Protein AF-A0A5R2MV93-F1 (afdb_monomer_lite)

Secondary structure (DSSP, 8-state):
---PPP-----PPPPPPEETTEESSS--TTTTTT-SSPBP-------TT--HHHHHHHHHH-HHHHTTTS-BS-HHHHHHHHHHHHHHHHHHHHHTT----

Radius of gyration: 24.14 Å; chains: 1; bounding box: 33×53×76 Å

Foldseek 3Di:
DDDDDDDDDDPDDDDFDADPNDGPDDDDPCPQVPQDPWAQDDDDDDDPPDDPVLRVLLCVQAPCNVCNVHTDNDPVVVVVSVVVRVVSSCVSCVVVVNNVD

Structure (mmCIF, N/CA/C/O backbone):
data_AF-A0A5R2MV93-F1
#
_entry.id   AF-A0A5R2MV93-F1
#
loop_
_atom_site.group_PDB
_atom_site.id
_atom_site.type_symbol
_atom_site.label_atom_id
_atom_site.label_alt_id
_atom_site.label_comp_id
_atom_site.label_asym_id
_atom_site.label_entity_id
_atom_site.label_seq_id
_atom_site.pdbx_PDB_ins_code
_atom_site.Cartn_x
_atom_site.Cartn_y
_atom_site.Cartn_z
_atom_site.occupancy
_atom_site.B_iso_or_equiv
_atom_site.auth_seq_id
_atom_site.auth_comp_id
_atom_site.auth_asym_id
_atom_site.auth_atom_id
_atom_site.pdbx_PDB_model_num
ATOM 1 N N . MET A 1 1 ? 15.182 -46.469 57.588 1.00 42.75 1 MET A N 1
ATOM 2 C CA . MET A 1 1 ? 14.149 -45.441 57.831 1.00 42.75 1 MET A CA 1
ATOM 3 C C . MET A 1 1 ? 14.499 -44.253 56.946 1.00 42.75 1 MET A C 1
ATOM 5 O O . MET A 1 1 ? 15.439 -43.537 57.250 1.00 42.75 1 MET A O 1
ATOM 9 N N . MET A 1 2 ? 13.878 -44.174 55.769 1.00 47.25 2 MET A N 1
ATOM 10 C CA . MET A 1 2 ? 14.249 -43.260 54.683 1.00 47.25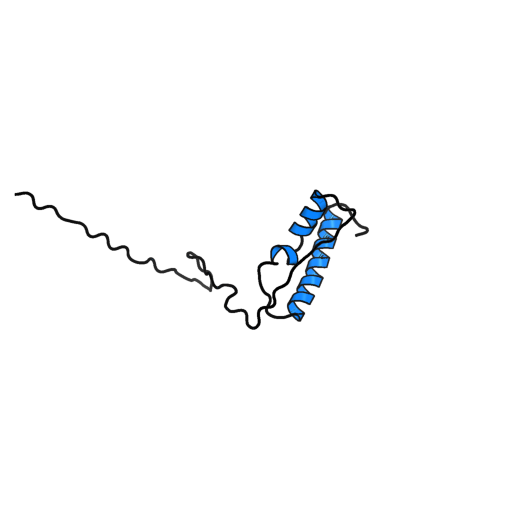 2 MET A CA 1
ATOM 11 C C . MET A 1 2 ? 13.104 -42.254 54.529 1.00 47.25 2 MET A C 1
ATOM 13 O O . MET A 1 2 ? 12.040 -42.617 54.040 1.00 47.25 2 MET A O 1
ATOM 17 N N . CYS A 1 3 ? 13.282 -41.029 55.028 1.00 42.84 3 CYS A N 1
ATOM 18 C CA . CYS A 1 3 ? 12.311 -39.946 54.856 1.00 42.84 3 CYS A CA 1
ATOM 19 C C . CYS A 1 3 ? 12.707 -39.131 53.623 1.00 42.84 3 CYS A C 1
ATOM 21 O O . CYS A 1 3 ? 13.656 -38.353 53.674 1.00 42.84 3 CYS A O 1
ATOM 23 N N . GLY A 1 4 ? 12.003 -39.352 52.513 1.00 52.84 4 GLY A N 1
ATOM 24 C CA . GLY A 1 4 ? 12.120 -38.542 51.304 1.00 52.84 4 GLY A CA 1
ATOM 25 C C . GLY A 1 4 ? 11.319 -37.249 51.441 1.00 52.84 4 GLY A C 1
ATOM 26 O O . GLY A 1 4 ? 10.132 -37.281 51.758 1.00 52.84 4 GLY A O 1
ATOM 27 N N . THR A 1 5 ? 11.964 -36.112 51.206 1.00 66.69 5 THR A N 1
ATOM 28 C CA . THR A 1 5 ? 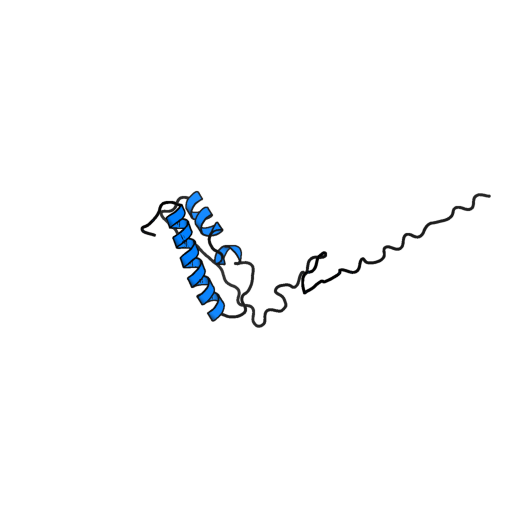11.318 -34.802 51.102 1.00 66.69 5 THR A CA 1
ATOM 29 C C . THR A 1 5 ? 10.834 -34.585 49.669 1.00 66.69 5 THR A C 1
ATOM 31 O O . THR A 1 5 ? 11.624 -34.574 48.727 1.00 66.69 5 THR A O 1
ATOM 34 N N . ALA A 1 6 ? 9.524 -34.419 49.490 1.00 62.34 6 ALA A N 1
ATOM 35 C CA . ALA A 1 6 ? 8.930 -34.033 48.215 1.00 62.34 6 ALA A CA 1
ATOM 36 C C . ALA A 1 6 ? 8.949 -32.500 48.078 1.00 62.34 6 ALA A C 1
ATOM 38 O O . ALA A 1 6 ? 8.358 -31.795 48.895 1.00 62.34 6 ALA A O 1
ATOM 39 N N . LEU A 1 7 ? 9.632 -31.983 47.052 1.00 57.88 7 LEU A N 1
ATOM 40 C CA . LEU A 1 7 ? 9.551 -30.580 46.637 1.00 57.88 7 LEU A CA 1
ATOM 41 C C . LEU A 1 7 ? 8.297 -30.400 45.774 1.00 57.88 7 LEU A C 1
ATOM 43 O O . LEU A 1 7 ? 8.220 -30.922 44.664 1.00 57.88 7 LEU A O 1
ATOM 47 N N . ILE A 1 8 ? 7.311 -29.671 46.293 1.00 58.44 8 ILE A N 1
ATOM 48 C CA . ILE A 1 8 ? 6.125 -29.252 45.542 1.00 58.44 8 ILE A CA 1
ATOM 49 C C . ILE A 1 8 ? 6.539 -28.052 44.683 1.00 58.44 8 ILE A C 1
ATOM 51 O O . ILE A 1 8 ? 6.827 -26.977 45.207 1.00 58.44 8 ILE A O 1
ATOM 55 N N . ALA A 1 9 ? 6.618 -28.245 43.368 1.00 58.28 9 ALA A N 1
ATOM 56 C CA . ALA A 1 9 ? 6.830 -27.163 42.416 1.00 58.28 9 ALA A CA 1
ATOM 57 C C . ALA A 1 9 ? 5.502 -26.420 42.197 1.00 58.28 9 ALA A C 1
ATOM 59 O O . ALA A 1 9 ? 4.632 -26.903 41.476 1.00 58.28 9 ALA A O 1
ATOM 60 N N . GLU A 1 10 ? 5.326 -25.253 42.820 1.00 57.69 10 GLU A N 1
ATOM 61 C CA . GLU A 1 10 ? 4.236 -24.346 42.449 1.00 57.69 10 GLU A CA 1
ATOM 62 C C . GLU A 1 10 ? 4.570 -23.652 41.122 1.00 57.69 10 GLU A C 1
ATOM 64 O O . GLU A 1 10 ? 5.478 -22.821 41.045 1.00 57.69 10 GLU A O 1
ATOM 69 N N . SER A 1 11 ? 3.811 -23.955 40.068 1.00 54.53 11 SER A N 1
ATOM 70 C CA . SER A 1 11 ? 3.800 -23.158 38.842 1.00 54.53 11 SER A CA 1
ATOM 71 C C . SER A 1 11 ? 3.064 -21.844 39.113 1.00 54.53 11 SER A C 1
ATOM 73 O O . SER A 1 11 ? 1.850 -21.743 38.928 1.00 54.53 11 SER A O 1
ATOM 75 N N . ARG A 1 12 ? 3.773 -20.822 39.596 1.00 54.34 12 ARG A N 1
ATOM 76 C CA . ARG A 1 12 ? 3.196 -19.476 39.684 1.00 54.34 12 ARG A CA 1
ATOM 77 C C . ARG A 1 12 ? 2.935 -18.960 38.271 1.00 54.34 12 ARG A C 1
ATOM 79 O O . ARG A 1 12 ? 3.845 -18.944 37.445 1.00 54.34 12 ARG A O 1
ATOM 86 N N . SER A 1 13 ? 1.699 -18.541 37.997 1.00 56.56 13 SER A N 1
ATOM 87 C CA . SER A 1 13 ? 1.362 -17.847 36.754 1.00 56.56 13 SER A CA 1
ATOM 88 C C . SER A 1 13 ? 2.246 -16.607 36.631 1.00 56.56 13 SER A C 1
ATOM 90 O O . SER A 1 13 ? 2.250 -15.762 37.530 1.00 56.56 13 SER A O 1
ATOM 92 N N . VAL A 1 14 ? 3.014 -16.504 35.548 1.00 62.66 14 VAL A N 1
ATOM 93 C CA . VAL A 1 14 ? 3.844 -15.326 35.300 1.00 62.66 14 VAL A CA 1
ATOM 94 C C . VAL A 1 14 ? 2.925 -14.156 34.944 1.00 62.66 14 VAL A C 1
ATOM 96 O O . VAL A 1 14 ? 2.109 -14.247 34.029 1.00 62.66 14 VAL A O 1
ATOM 99 N N . ALA A 1 15 ? 3.005 -13.072 35.711 1.00 63.19 15 ALA A N 1
ATOM 100 C CA . ALA A 1 15 ? 2.273 -11.851 35.406 1.00 63.19 15 ALA A CA 1
ATOM 101 C C . ALA A 1 15 ? 2.912 -11.185 34.177 1.00 63.19 15 ALA A C 1
ATOM 103 O O . ALA A 1 15 ? 4.123 -10.948 34.147 1.00 63.19 15 ALA A O 1
ATOM 104 N N . ALA A 1 16 ? 2.111 -10.905 33.150 1.00 72.00 16 ALA A N 1
ATOM 105 C CA . ALA A 1 16 ? 2.553 -10.092 32.024 1.00 72.00 16 ALA A CA 1
ATOM 106 C C . ALA A 1 16 ? 2.664 -8.626 32.471 1.00 72.00 16 ALA A C 1
ATOM 108 O O . ALA A 1 16 ? 1.773 -8.127 33.156 1.00 72.00 16 ALA A O 1
ATOM 109 N N . PHE A 1 17 ? 3.757 -7.953 32.106 1.00 68.31 17 PHE A N 1
ATOM 110 C CA . PHE A 1 17 ? 3.972 -6.540 32.414 1.00 68.31 17 PHE A CA 1
ATOM 111 C C . PHE A 1 17 ? 3.702 -5.704 31.160 1.00 68.31 17 PHE A C 1
ATOM 113 O O . PHE A 1 17 ? 4.068 -6.100 30.051 1.00 68.31 17 PHE A O 1
ATOM 120 N N . GLU A 1 18 ? 3.079 -4.545 31.355 1.00 70.69 18 GLU A N 1
ATOM 121 C CA . GLU A 1 18 ? 2.783 -3.560 30.316 1.00 70.69 18 GLU A CA 1
ATOM 122 C C . GLU A 1 18 ? 3.466 -2.239 30.672 1.00 70.69 18 GLU A C 1
ATOM 124 O O . GLU A 1 18 ? 3.385 -1.777 31.813 1.00 70.69 18 GLU A O 1
ATOM 129 N N . LEU A 1 19 ? 4.166 -1.647 29.704 1.00 75.25 19 LEU A N 1
ATOM 130 C CA . LEU A 1 19 ? 4.871 -0.383 29.877 1.00 75.25 19 LEU A CA 1
ATOM 131 C C . LEU A 1 19 ? 4.498 0.555 28.725 1.00 75.25 19 LEU A C 1
ATOM 133 O O . LEU A 1 19 ? 4.816 0.279 27.574 1.00 75.25 19 LEU A O 1
ATOM 137 N N . PHE A 1 20 ? 3.810 1.658 29.034 1.00 84.81 20 PHE A N 1
ATOM 138 C CA . PHE A 1 20 ? 3.312 2.636 28.047 1.00 84.81 20 PHE A CA 1
ATOM 139 C C . PHE A 1 20 ? 2.405 2.043 26.948 1.00 84.81 20 PHE A C 1
ATOM 141 O O . PHE A 1 20 ? 2.447 2.503 25.811 1.00 84.81 20 PHE A O 1
ATOM 148 N N . GLY A 1 21 ? 1.614 1.008 27.250 1.00 67.44 21 GLY A N 1
ATOM 149 C CA . GLY A 1 21 ? 0.803 0.311 26.241 1.00 67.44 21 GLY A CA 1
ATOM 150 C C . GLY A 1 21 ? 1.567 -0.743 25.433 1.00 67.44 21 GLY A C 1
ATOM 151 O O . GLY A 1 21 ? 0.971 -1.448 24.626 1.00 67.44 21 GLY A 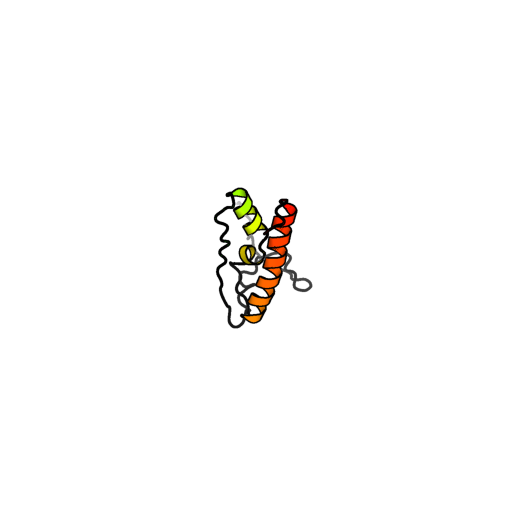O 1
ATOM 152 N N . ILE A 1 22 ? 2.882 -0.888 25.644 1.00 73.25 22 ILE A N 1
ATOM 153 C CA . ILE A 1 22 ? 3.695 -1.925 25.005 1.00 73.25 22 ILE A CA 1
ATOM 154 C C . ILE A 1 22 ? 3.718 -3.142 25.920 1.00 73.25 22 ILE A C 1
ATOM 156 O O . ILE A 1 22 ? 4.272 -3.120 27.027 1.00 73.25 22 ILE A O 1
ATOM 160 N N . LYS A 1 23 ? 3.126 -4.230 25.437 1.00 72.44 23 LYS A N 1
ATOM 161 C CA . LYS A 1 23 ? 3.187 -5.526 26.097 1.00 72.44 23 LYS A CA 1
ATOM 162 C C . LYS A 1 23 ? 4.486 -6.214 25.695 1.00 72.44 23 LYS A C 1
ATOM 164 O O . LYS A 1 23 ? 4.666 -6.607 24.547 1.00 72.44 23 LYS A O 1
ATOM 169 N N . LEU A 1 24 ? 5.419 -6.333 26.637 1.00 79.12 24 LEU A N 1
ATOM 170 C CA . LEU A 1 24 ? 6.742 -6.905 26.358 1.00 79.12 24 LEU A CA 1
ATOM 171 C C . LEU A 1 24 ? 6.696 -8.438 26.193 1.00 79.12 24 LEU A C 1
ATOM 173 O O . LEU A 1 24 ? 7.623 -9.031 25.643 1.00 79.12 24 LEU A O 1
ATOM 177 N N . TRP A 1 25 ? 5.626 -9.084 26.672 1.00 77.50 25 TRP A N 1
ATOM 178 C CA . TRP A 1 25 ? 5.435 -10.534 26.613 1.00 77.50 25 TRP A CA 1
ATOM 179 C C . TRP A 1 25 ? 3.959 -10.944 26.758 1.00 77.50 25 TRP A C 1
ATOM 181 O O . TRP A 1 25 ? 3.199 -10.348 27.523 1.00 77.50 25 TRP A O 1
ATOM 191 N N . GLY A 1 26 ? 3.589 -12.026 26.063 1.00 62.31 26 GLY A N 1
ATOM 192 C CA . GLY A 1 26 ? 2.220 -12.548 25.960 1.00 62.31 26 GLY A CA 1
ATOM 193 C C . GLY A 1 26 ? 1.463 -11.928 24.782 1.00 62.31 26 GLY A C 1
ATOM 194 O O . GLY A 1 26 ? 1.380 -10.708 24.689 1.00 62.31 26 GLY A O 1
ATOM 195 N N . SER A 1 27 ? 0.926 -12.754 23.877 1.00 61.75 27 SER A N 1
ATOM 196 C CA . SER A 1 27 ? 0.121 -12.277 22.744 1.00 61.75 27 SER A CA 1
ATOM 197 C C . SER A 1 27 ? -1.211 -11.716 23.241 1.00 61.75 27 SER A C 1
ATOM 199 O O . SER A 1 27 ? -1.881 -12.366 24.046 1.00 61.75 27 SER A O 1
ATOM 201 N N . SER A 1 28 ? -1.609 -10.538 22.761 1.00 59.53 28 SER A N 1
ATOM 202 C CA . SER A 1 28 ? -2.984 -10.070 22.926 1.00 59.53 28 SER A CA 1
ATOM 203 C C . SER A 1 28 ? -3.801 -10.645 21.775 1.00 59.53 28 SER A C 1
ATOM 205 O O . SER A 1 28 ? -3.616 -10.249 20.632 1.00 59.53 28 SER A O 1
ATOM 207 N N . SER A 1 29 ? -4.667 -11.618 22.048 1.00 60.25 29 SER A N 1
ATOM 208 C CA . SER A 1 29 ? -5.535 -12.205 21.014 1.00 60.25 29 SER A CA 1
ATOM 209 C C . SER A 1 29 ? -6.663 -11.261 20.558 1.00 60.25 29 SER A C 1
ATOM 211 O O . SER A 1 29 ? -7.444 -11.639 19.694 1.00 60.25 29 SER A O 1
ATOM 213 N N . ASP A 1 30 ? -6.734 -10.052 21.126 1.00 62.25 30 ASP A N 1
ATOM 214 C CA . ASP A 1 30 ? -7.866 -9.123 21.045 1.00 62.25 30 ASP A CA 1
ATOM 215 C C . ASP A 1 30 ? -7.494 -7.752 20.444 1.00 62.25 30 ASP A C 1
ATOM 217 O O . ASP A 1 30 ? -8.228 -6.790 20.638 1.00 62.25 30 ASP A O 1
ATOM 221 N N . GLU A 1 31 ? -6.382 -7.611 19.707 1.00 65.12 31 GLU A N 1
ATOM 222 C CA . GLU A 1 31 ? -5.999 -6.296 19.134 1.00 65.12 31 GLU A CA 1
ATOM 223 C C . GLU A 1 31 ? -7.090 -5.684 18.233 1.00 65.12 31 GLU A C 1
ATOM 225 O O . GLU A 1 31 ? -7.249 -4.465 18.195 1.00 65.12 31 GLU A O 1
ATOM 230 N N . ASP A 1 32 ? -7.894 -6.525 17.578 1.00 67.31 32 ASP A N 1
ATOM 231 C CA . ASP A 1 32 ? -9.018 -6.094 16.742 1.00 67.31 32 ASP A CA 1
ATOM 232 C C . ASP A 1 32 ? -10.373 -6.093 17.483 1.00 67.31 32 ASP A C 1
ATOM 234 O O . ASP A 1 32 ? -11.367 -5.609 16.935 1.00 67.31 32 ASP A O 1
ATOM 238 N N . ALA A 1 33 ? -10.452 -6.644 18.704 1.00 64.62 33 ALA A N 1
ATOM 239 C CA . ALA A 1 33 ? -11.714 -6.836 19.433 1.00 64.62 33 ALA A CA 1
ATOM 240 C C . ALA A 1 33 ? -12.362 -5.512 19.877 1.00 64.62 33 ALA A C 1
ATOM 242 O O . ALA A 1 33 ? -13.577 -5.449 20.068 1.00 64.62 33 ALA A O 1
ATOM 243 N N . ASP A 1 34 ? -11.562 -4.448 19.971 1.00 74.88 34 ASP A N 1
ATOM 244 C CA . ASP A 1 34 ? -12.000 -3.109 20.372 1.00 74.88 34 ASP A CA 1
ATOM 245 C C . ASP A 1 34 ? -12.478 -2.240 19.189 1.00 74.88 34 ASP A C 1
ATOM 247 O O . ASP A 1 34 ? -12.886 -1.088 19.374 1.00 74.88 34 ASP A O 1
ATOM 251 N N . ILE A 1 35 ? -12.459 -2.763 17.955 1.00 78.94 35 ILE A N 1
ATOM 252 C CA . ILE A 1 35 ? -12.924 -2.026 16.774 1.00 78.94 35 ILE A CA 1
ATOM 253 C C . ILE A 1 35 ? -14.458 -1.999 16.752 1.00 78.94 35 ILE A C 1
ATOM 255 O O . ILE A 1 35 ? -15.123 -2.992 16.460 1.00 78.94 35 ILE A O 1
ATOM 259 N N . VAL A 1 36 ? -15.031 -0.824 17.024 1.00 81.62 36 VAL A N 1
ATOM 260 C CA . VAL A 1 36 ? -16.476 -0.575 16.909 1.00 81.62 36 VAL A CA 1
ATOM 261 C C . VAL A 1 36 ? -16.892 -0.599 15.433 1.00 81.62 36 VAL A C 1
ATOM 263 O O . VAL A 1 36 ? -16.337 0.155 14.637 1.00 81.62 36 VAL A O 1
ATOM 266 N N . ASP A 1 37 ? -17.882 -1.436 15.100 1.00 84.75 37 ASP A N 1
ATOM 267 C CA . ASP A 1 37 ? -18.421 -1.655 13.742 1.00 84.75 37 ASP A CA 1
ATOM 268 C C . ASP A 1 37 ? -17.351 -2.080 12.709 1.00 84.75 37 ASP A C 1
ATOM 270 O O . ASP A 1 37 ? -17.003 -1.323 11.799 1.00 84.75 37 ASP A O 1
ATOM 274 N N . PRO A 1 38 ? -16.770 -3.289 12.856 1.00 89.56 38 PRO A N 1
ATOM 275 C CA . PRO A 1 38 ? -15.649 -3.716 12.031 1.00 89.56 38 PRO A CA 1
ATOM 276 C C . PRO A 1 38 ? -16.081 -3.968 10.583 1.00 89.56 38 PRO A C 1
ATOM 278 O O . PRO A 1 38 ? -16.809 -4.916 10.277 1.00 89.56 38 PRO A O 1
ATOM 281 N N . LEU A 1 39 ? -15.541 -3.174 9.661 1.00 91.31 39 LEU A N 1
ATOM 282 C CA . LEU A 1 39 ? -15.684 -3.392 8.230 1.00 91.31 39 LEU A CA 1
ATOM 283 C C . LEU A 1 39 ? -14.566 -4.314 7.732 1.00 91.31 39 LEU A C 1
ATOM 285 O O .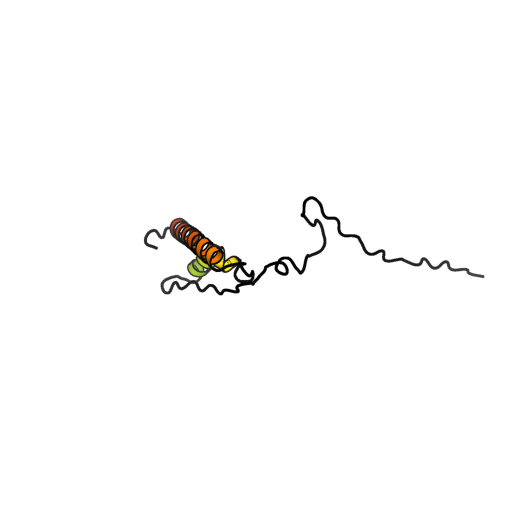 LEU A 1 39 ? -13.379 -3.991 7.813 1.00 91.31 39 LEU A O 1
ATOM 289 N N . ARG A 1 40 ? -14.955 -5.465 7.181 1.00 93.94 40 ARG A N 1
ATOM 290 C CA . ARG A 1 40 ? -14.054 -6.389 6.481 1.00 93.94 40 ARG A CA 1
ATOM 291 C C . ARG A 1 40 ? -14.012 -6.046 4.997 1.00 93.94 40 ARG A C 1
ATOM 293 O O . ARG A 1 40 ? -15.025 -5.662 4.414 1.00 93.94 40 ARG A O 1
ATOM 300 N N . TYR A 1 41 ? -12.845 -6.198 4.390 1.00 94.88 41 TYR A N 1
ATOM 301 C CA . TYR A 1 41 ? -12.628 -5.931 2.975 1.00 94.88 41 TYR A CA 1
ATOM 302 C C . TYR A 1 41 ? -11.751 -7.021 2.367 1.00 94.88 41 TYR A C 1
ATOM 304 O O . TYR A 1 41 ? -11.096 -7.770 3.083 1.00 94.88 41 TYR A O 1
ATOM 312 N N . ALA A 1 42 ? -11.776 -7.102 1.041 1.00 96.31 42 ALA A N 1
ATOM 313 C CA . ALA A 1 42 ? -10.883 -7.945 0.268 1.00 96.31 42 ALA A CA 1
ATOM 314 C C . ALA A 1 42 ? -10.192 -7.099 -0.804 1.00 96.31 42 ALA A C 1
ATOM 316 O O . ALA A 1 42 ? -10.766 -6.133 -1.316 1.00 96.31 42 ALA A O 1
ATOM 317 N N . VAL A 1 43 ? -8.963 -7.465 -1.144 1.00 96.94 43 VAL A N 1
ATOM 318 C CA . VAL A 1 43 ? -8.090 -6.743 -2.064 1.00 96.94 43 VAL A CA 1
ATOM 319 C C . VAL A 1 43 ? -7.691 -7.675 -3.192 1.00 96.94 43 VAL A C 1
ATOM 321 O O . VAL A 1 43 ? -7.053 -8.711 -2.995 1.00 96.94 43 VAL A O 1
ATOM 324 N N . THR A 1 44 ? -8.047 -7.273 -4.407 1.00 95.88 44 THR A N 1
ATOM 325 C CA . THR A 1 44 ? -7.613 -7.930 -5.639 1.00 95.88 44 THR A CA 1
ATOM 326 C C . THR A 1 44 ? -6.79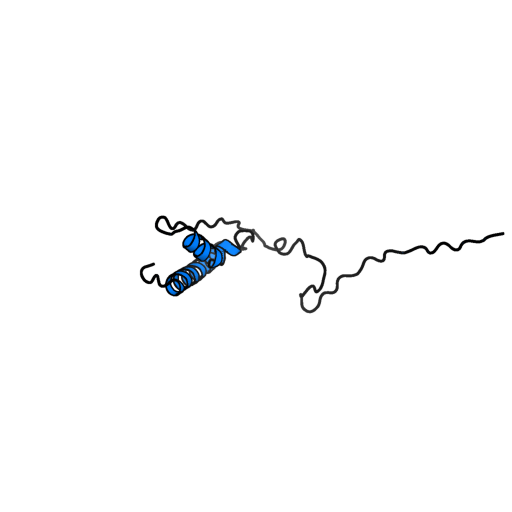4 -6.943 -6.452 1.00 95.88 44 THR A C 1
ATOM 328 O O . THR A 1 44 ? -7.296 -5.884 -6.827 1.00 95.88 44 THR A O 1
ATOM 331 N N . ILE A 1 45 ? -5.544 -7.298 -6.744 1.00 94.75 45 ILE A N 1
ATOM 332 C CA . ILE A 1 45 ? -4.695 -6.557 -7.677 1.00 94.75 45 ILE A CA 1
ATOM 333 C C . ILE A 1 45 ? -4.783 -7.268 -9.024 1.00 94.75 45 ILE A C 1
ATOM 335 O O . ILE A 1 45 ? -4.336 -8.401 -9.174 1.00 94.75 45 ILE A O 1
ATOM 339 N N . SER A 1 46 ? -5.406 -6.610 -9.999 1.00 93.50 46 SER A N 1
ATOM 340 C CA . SER A 1 46 ? -5.576 -7.145 -11.349 1.00 93.50 46 SER A CA 1
ATOM 341 C C . SER A 1 46 ? -4.584 -6.485 -12.298 1.00 93.50 46 SER A C 1
ATOM 343 O O . SER A 1 46 ? -4.768 -5.329 -12.672 1.00 93.50 46 SER A O 1
ATOM 345 N N . ALA A 1 47 ? -3.564 -7.233 -12.711 1.00 91.94 47 ALA A N 1
ATOM 346 C CA . ALA A 1 47 ? -2.556 -6.794 -13.669 1.00 91.94 47 ALA A CA 1
ATOM 347 C C . ALA A 1 47 ? -2.390 -7.874 -14.761 1.00 91.94 47 ALA A C 1
ATOM 349 O O . ALA A 1 47 ? -1.539 -8.750 -14.626 1.00 91.94 47 ALA A O 1
ATOM 350 N N . PRO A 1 48 ? -3.243 -7.879 -15.805 1.00 90.75 48 PRO A N 1
ATOM 351 C CA . PRO A 1 48 ? -3.308 -8.978 -16.774 1.00 90.75 48 PRO A CA 1
ATOM 352 C C . PRO A 1 48 ? -2.029 -9.137 -17.607 1.00 90.75 48 PRO A C 1
ATOM 354 O O . PRO A 1 48 ? -1.682 -10.256 -17.974 1.00 90.75 48 PRO A O 1
ATOM 357 N N . ASP A 1 49 ? -1.317 -8.037 -17.859 1.00 90.81 49 ASP A N 1
ATOM 358 C CA . ASP A 1 49 ? -0.067 -8.019 -18.629 1.00 90.81 49 ASP A CA 1
ATOM 359 C C . ASP A 1 49 ? 1.188 -8.161 -17.745 1.00 90.81 49 ASP A C 1
ATOM 361 O O . ASP A 1 49 ? 2.316 -8.154 -18.243 1.00 90.81 49 ASP A O 1
ATOM 365 N N . ALA A 1 50 ? 1.013 -8.269 -16.424 1.00 93.88 50 ALA A N 1
ATOM 366 C CA . ALA A 1 50 ? 2.109 -8.443 -15.484 1.00 93.88 50 ALA A CA 1
ATOM 367 C C . ALA A 1 50 ? 2.511 -9.917 -15.376 1.00 93.88 50 ALA A C 1
ATOM 369 O O . ALA A 1 50 ? 1.674 -10.813 -15.252 1.00 93.88 50 ALA A O 1
ATOM 370 N N . ASP A 1 51 ? 3.817 -10.171 -15.356 1.00 95.81 51 ASP A N 1
ATOM 371 C CA . ASP A 1 51 ? 4.322 -11.474 -14.942 1.00 95.81 51 ASP A CA 1
ATOM 372 C C . ASP A 1 51 ? 4.073 -11.716 -13.439 1.00 95.81 51 ASP A C 1
ATOM 374 O O . ASP A 1 51 ? 3.721 -10.817 -12.668 1.00 95.81 51 ASP A O 1
ATOM 378 N N . LYS A 1 52 ? 4.258 -12.968 -13.008 1.00 96.19 52 LYS A N 1
ATOM 379 C CA . LYS A 1 52 ? 4.013 -13.378 -11.617 1.00 96.19 52 LYS A CA 1
ATOM 380 C C . LYS A 1 52 ? 4.890 -12.631 -10.611 1.00 96.19 52 LYS A C 1
ATOM 382 O O . LYS A 1 52 ? 4.460 -12.431 -9.476 1.00 96.19 52 LYS A O 1
ATOM 387 N N . ASP A 1 53 ? 6.098 -12.242 -11.006 1.00 96.50 53 ASP A N 1
ATOM 388 C CA . ASP A 1 53 ? 7.033 -11.559 -10.117 1.00 96.50 53 ASP A CA 1
ATOM 389 C C . ASP A 1 53 ? 6.596 -10.111 -9.899 1.00 96.50 53 ASP A C 1
ATOM 391 O O . ASP A 1 53 ? 6.629 -9.621 -8.769 1.00 96.50 53 ASP A O 1
ATOM 395 N N . LEU A 1 54 ? 6.118 -9.443 -10.951 1.00 96.12 54 LEU A N 1
ATOM 396 C CA . LEU A 1 54 ? 5.531 -8.116 -10.857 1.00 96.12 54 LEU A CA 1
ATOM 397 C C . LEU A 1 54 ? 4.244 -8.133 -10.029 1.00 96.12 54 LEU A C 1
ATOM 399 O O . LEU A 1 54 ? 4.110 -7.307 -9.130 1.00 96.12 54 LEU A O 1
ATOM 403 N N . VAL A 1 55 ? 3.331 -9.083 -10.261 1.00 97.12 55 VAL A N 1
ATOM 404 C CA . VAL A 1 55 ? 2.114 -9.215 -9.436 1.00 97.12 55 VAL A CA 1
ATOM 405 C C . VAL A 1 55 ? 2.486 -9.333 -7.959 1.00 97.12 55 VAL A C 1
ATOM 407 O O . VAL A 1 55 ? 1.984 -8.576 -7.132 1.00 97.12 55 VAL A O 1
ATOM 410 N N . LYS A 1 56 ? 3.448 -10.200 -7.633 1.00 97.19 56 LYS A N 1
ATOM 411 C CA . LYS A 1 56 ? 3.919 -10.383 -6.258 1.00 97.19 56 LYS A CA 1
ATOM 412 C C . LYS A 1 56 ? 4.570 -9.122 -5.680 1.00 97.19 56 LYS A C 1
ATOM 414 O O . LYS A 1 56 ? 4.380 -8.824 -4.504 1.00 97.19 56 LYS A O 1
ATOM 419 N N . LYS A 1 57 ? 5.339 -8.368 -6.473 1.00 97.50 57 LYS A N 1
ATOM 420 C CA . LYS A 1 57 ? 5.897 -7.071 -6.047 1.00 97.50 57 LYS A CA 1
ATOM 421 C C . LYS A 1 57 ? 4.791 -6.075 -5.704 1.00 97.50 57 LYS A C 1
ATOM 423 O O . LYS A 1 57 ? 4.898 -5.410 -4.679 1.00 97.50 57 LYS A O 1
ATOM 428 N N . LEU A 1 58 ? 3.743 -5.993 -6.524 1.00 97.50 58 LEU A N 1
ATOM 429 C CA . LEU A 1 58 ? 2.603 -5.104 -6.289 1.00 97.50 58 LEU A CA 1
ATOM 430 C C . LEU A 1 58 ? 1.809 -5.520 -5.046 1.00 97.50 58 LEU A C 1
ATOM 432 O O . LEU A 1 58 ? 1.494 -4.672 -4.217 1.00 97.50 58 LEU A O 1
ATOM 436 N N . GLU A 1 59 ? 1.553 -6.817 -4.864 1.00 97.81 59 GLU A N 1
ATOM 437 C CA . GLU A 1 59 ? 0.917 -7.343 -3.649 1.00 97.81 59 GLU A CA 1
ATOM 438 C C . GLU A 1 59 ? 1.729 -7.027 -2.391 1.00 97.81 59 GLU A C 1
ATOM 440 O O . GLU A 1 59 ? 1.166 -6.561 -1.406 1.00 97.81 59 GLU A O 1
ATOM 445 N N . ASN A 1 60 ? 3.052 -7.200 -2.438 1.00 97.81 60 ASN A N 1
ATOM 446 C CA . ASN A 1 60 ? 3.933 -6.878 -1.314 1.00 97.81 60 ASN A CA 1
ATOM 447 C C . ASN A 1 60 ? 4.034 -5.370 -1.035 1.00 97.81 60 ASN A C 1
ATOM 449 O O . ASN A 1 60 ? 4.314 -4.978 0.095 1.00 97.81 60 ASN A O 1
ATOM 453 N N . ALA A 1 61 ? 3.870 -4.527 -2.057 1.00 98.00 61 ALA A N 1
ATOM 454 C CA . ALA A 1 61 ? 3.913 -3.075 -1.915 1.00 98.00 61 ALA A CA 1
ATOM 455 C C . ALA A 1 61 ? 2.596 -2.487 -1.383 1.00 98.00 61 ALA A C 1
ATOM 457 O O . ALA A 1 61 ? 2.609 -1.384 -0.843 1.00 98.00 61 ALA A O 1
ATOM 458 N N . SER A 1 62 ? 1.477 -3.199 -1.538 1.00 98.38 62 SER A N 1
ATOM 459 C CA . SER A 1 62 ? 0.153 -2.742 -1.117 1.00 98.38 62 SER A CA 1
ATOM 460 C C . SER A 1 62 ? -0.040 -2.902 0.395 1.00 98.38 62 SER A C 1
ATOM 462 O O . SER A 1 62 ? -0.180 -4.010 0.918 1.00 98.38 62 SER A O 1
ATOM 464 N N . ALA A 1 63 ? -0.123 -1.781 1.109 1.00 97.06 63 ALA A N 1
ATOM 465 C CA . ALA A 1 63 ? -0.557 -1.735 2.502 1.00 97.06 63 ALA A CA 1
ATOM 466 C C . ALA A 1 63 ? -2.023 -2.164 2.690 1.00 97.06 63 ALA A C 1
ATOM 468 O O . ALA A 1 63 ? -2.414 -2.569 3.784 1.00 97.06 63 ALA A O 1
ATOM 469 N N . LEU A 1 64 ? -2.873 -2.060 1.666 1.00 97.31 64 LEU A N 1
ATOM 470 C CA . LEU A 1 64 ? -4.208 -2.658 1.698 1.00 97.31 64 LEU A CA 1
ATOM 471 C C . LEU A 1 64 ? -4.123 -4.181 1.677 1.00 97.31 64 LEU A C 1
ATOM 473 O O . LEU A 1 64 ? -4.760 -4.823 2.505 1.00 97.31 64 LEU A O 1
ATOM 477 N N . LYS A 1 65 ? -3.331 -4.755 0.765 1.00 97.62 65 LYS A N 1
ATOM 478 C CA . LYS A 1 65 ? -3.183 -6.209 0.658 1.00 97.62 65 LYS A CA 1
ATOM 479 C C . LYS A 1 65 ? -2.530 -6.804 1.904 1.00 97.62 65 LYS A C 1
ATOM 481 O O . LYS A 1 65 ? -3.012 -7.807 2.415 1.00 97.62 65 LYS A O 1
ATOM 486 N N . GLY A 1 66 ? -1.489 -6.154 2.427 1.00 97.00 66 GLY A N 1
ATOM 487 C CA . GLY A 1 66 ? -0.799 -6.584 3.648 1.00 97.00 66 GLY A CA 1
ATOM 488 C C . GLY A 1 66 ? -1.661 -6.549 4.915 1.00 97.00 66 GLY A C 1
ATOM 489 O O . GLY A 1 66 ? -1.341 -7.225 5.887 1.00 97.00 66 GLY A O 1
ATOM 490 N N . ASP A 1 67 ? -2.769 -5.808 4.895 1.00 95.38 67 ASP A N 1
ATOM 491 C CA . ASP A 1 67 ? -3.663 -5.625 6.039 1.00 95.38 67 ASP A CA 1
ATOM 492 C C . ASP A 1 67 ? -5.063 -6.201 5.801 1.00 95.38 67 ASP A C 1
ATOM 494 O O . ASP A 1 67 ? -5.990 -5.858 6.534 1.00 95.38 67 ASP A O 1
ATOM 498 N N . GLU A 1 68 ? -5.253 -7.018 4.766 1.00 95.19 68 GLU A N 1
ATOM 499 C CA . GLU A 1 68 ? -6.563 -7.558 4.376 1.00 95.19 68 GLU A CA 1
ATOM 500 C C . GLU A 1 68 ? -7.235 -8.344 5.523 1.00 95.19 68 GLU A C 1
ATOM 502 O O . GLU A 1 68 ? -8.454 -8.295 5.695 1.00 95.19 68 GLU A O 1
ATOM 507 N N . ASP A 1 69 ? -6.430 -8.972 6.384 1.00 93.31 69 ASP A N 1
ATOM 508 C CA . ASP A 1 69 ? -6.889 -9.711 7.565 1.00 93.31 69 ASP A CA 1
ATOM 509 C C . ASP A 1 69 ? -7.288 -8.813 8.751 1.00 93.31 69 ASP A C 1
ATOM 511 O O . ASP A 1 69 ? -7.842 -9.308 9.736 1.00 93.31 69 ASP A O 1
ATOM 515 N N . ARG A 1 70 ? -7.056 -7.495 8.672 1.00 91.31 70 ARG A N 1
ATOM 516 C CA . ARG A 1 70 ? -7.362 -6.526 9.738 1.00 91.31 70 ARG A CA 1
ATOM 517 C C . ARG A 1 70 ? -8.622 -5.725 9.399 1.00 91.31 70 ARG A C 1
ATOM 519 O O . ARG A 1 70 ? -8.661 -5.076 8.350 1.00 91.31 70 ARG A O 1
ATOM 526 N N . PRO A 1 71 ? -9.670 -5.738 10.243 1.00 91.31 71 PRO A N 1
ATOM 527 C CA . PRO A 1 71 ? -10.859 -4.936 9.998 1.00 91.31 71 PRO A CA 1
ATOM 528 C C . PRO A 1 71 ? -10.554 -3.444 10.167 1.00 91.31 71 PRO A C 1
ATOM 530 O O . PRO A 1 71 ? -9.626 -3.048 10.867 1.00 91.31 71 PRO A O 1
ATOM 533 N N . VAL A 1 72 ? -11.367 -2.599 9.540 1.00 91.12 72 VAL A N 1
ATOM 534 C CA . VAL A 1 72 ? -11.277 -1.138 9.675 1.00 91.12 72 VAL A CA 1
ATOM 535 C C . VAL A 1 72 ? -12.529 -0.583 10.339 1.00 91.12 72 VAL A C 1
ATOM 537 O O . VAL A 1 72 ? -13.618 -1.116 10.157 1.00 91.12 72 VAL A O 1
ATOM 540 N N . SER A 1 73 ? -12.389 0.516 11.080 1.00 86.88 73 SER A N 1
ATOM 541 C CA . SER A 1 73 ? -13.501 1.109 11.840 1.00 86.88 73 SER A CA 1
ATOM 542 C C . SER A 1 73 ? -14.520 1.862 10.976 1.00 86.88 73 SER A C 1
ATOM 544 O O . SER A 1 73 ? -15.615 2.152 11.441 1.00 86.88 73 SER A O 1
ATOM 546 N N . CYS A 1 74 ? -14.165 2.277 9.750 1.00 90.06 74 CYS A N 1
ATOM 547 C CA . CYS A 1 74 ? -15.096 2.988 8.867 1.00 90.06 74 CYS A CA 1
ATOM 548 C C . CYS A 1 74 ? -14.695 2.962 7.381 1.00 90.06 74 CYS A C 1
ATOM 550 O O . CYS A 1 74 ? -13.521 2.833 7.019 1.00 90.06 74 CYS A O 1
ATOM 552 N N . SER A 1 75 ? -15.681 3.174 6.504 1.00 93.12 75 SER A N 1
ATOM 553 C CA . SER A 1 75 ? -15.491 3.231 5.047 1.00 93.12 75 SER A CA 1
ATOM 554 C C . SER A 1 75 ? -14.646 4.425 4.590 1.00 93.12 75 SER A C 1
ATOM 556 O O . SER A 1 75 ? -13.850 4.289 3.665 1.00 93.12 75 SER A O 1
ATOM 558 N N . LEU A 1 76 ? -14.756 5.585 5.249 1.00 93.44 76 LEU A N 1
ATOM 559 C CA . LEU A 1 76 ? -13.957 6.771 4.915 1.00 93.44 76 LEU A CA 1
ATOM 560 C C . LEU A 1 76 ? -12.455 6.517 5.113 1.00 93.44 76 LEU A C 1
ATOM 562 O O . LEU A 1 76 ? -11.653 6.856 4.243 1.00 93.44 76 LEU A O 1
ATOM 566 N N . GLY A 1 77 ? -12.084 5.886 6.231 1.00 91.25 77 GLY A N 1
ATOM 567 C CA . GLY A 1 77 ? -10.705 5.486 6.509 1.00 91.25 77 GLY A CA 1
ATOM 568 C C . GLY A 1 77 ? -10.188 4.476 5.486 1.00 91.25 77 GLY A C 1
ATOM 569 O O . GLY A 1 77 ? -9.066 4.617 5.005 1.00 91.25 77 GLY A O 1
ATOM 570 N N . LEU A 1 78 ? -11.032 3.523 5.071 1.00 94.38 78 LEU A N 1
ATOM 571 C CA . LEU A 1 78 ? -10.694 2.568 4.013 1.00 94.38 78 LEU A CA 1
ATOM 572 C C . LEU A 1 78 ? -10.409 3.265 2.674 1.00 94.38 78 LEU A C 1
ATOM 574 O O . LEU A 1 78 ? -9.427 2.941 2.011 1.00 94.38 78 LEU A O 1
ATOM 578 N N . MET A 1 79 ? -11.222 4.255 2.291 1.00 95.56 79 MET A N 1
ATOM 579 C CA . MET A 1 79 ? -11.007 5.023 1.057 1.00 95.56 79 MET A CA 1
ATOM 580 C C . MET A 1 79 ? -9.737 5.880 1.122 1.00 95.56 79 MET A C 1
ATOM 582 O O . MET A 1 79 ? -8.983 5.947 0.151 1.00 95.56 79 MET A O 1
ATOM 586 N N . ALA A 1 80 ? -9.468 6.512 2.268 1.00 95.38 80 ALA A N 1
ATOM 587 C CA . ALA A 1 80 ? -8.228 7.255 2.482 1.00 95.38 80 ALA A CA 1
ATOM 588 C C . ALA A 1 80 ? -7.003 6.333 2.374 1.00 95.38 80 ALA A C 1
ATOM 590 O O . ALA A 1 80 ? -6.025 6.679 1.709 1.00 95.38 80 ALA A O 1
ATOM 591 N N . LYS A 1 81 ? -7.091 5.129 2.950 1.00 95.12 81 LYS A N 1
ATOM 592 C CA . LYS A 1 81 ? -6.059 4.098 2.831 1.00 95.12 81 LYS A CA 1
ATOM 593 C C . LYS A 1 81 ? -5.858 3.658 1.384 1.00 95.12 81 LYS A C 1
ATOM 595 O O . LYS A 1 81 ? -4.723 3.625 0.931 1.00 95.12 81 LYS A O 1
ATOM 600 N N . ALA A 1 82 ? -6.935 3.415 0.636 1.00 96.81 82 ALA A N 1
ATOM 601 C CA . ALA A 1 82 ? -6.865 3.052 -0.780 1.00 96.81 82 ALA A CA 1
ATOM 602 C C . ALA A 1 82 ? -6.177 4.119 -1.642 1.00 96.81 82 ALA A C 1
ATOM 604 O O . ALA A 1 82 ? -5.431 3.793 -2.565 1.00 96.81 82 ALA A O 1
ATOM 605 N N . ARG A 1 83 ? -6.378 5.403 -1.324 1.00 97.00 83 ARG A N 1
ATOM 606 C CA . ARG A 1 83 ? -5.669 6.501 -1.993 1.00 97.00 83 ARG A CA 1
ATOM 607 C C . ARG A 1 83 ? -4.160 6.441 -1.737 1.00 97.00 83 ARG A C 1
ATOM 609 O O . ARG A 1 83 ? -3.398 6.581 -2.687 1.00 97.00 83 ARG A O 1
ATOM 616 N N . GLY A 1 84 ? -3.742 6.220 -0.490 1.00 97.62 84 GLY A N 1
ATOM 617 C CA . GLY A 1 84 ? -2.324 6.038 -0.152 1.00 97.62 84 GLY A CA 1
ATOM 618 C C . GLY A 1 84 ? -1.729 4.768 -0.768 1.00 97.62 84 GLY A C 1
ATOM 619 O O . GLY A 1 84 ? -0.618 4.794 -1.286 1.00 97.62 84 GLY A O 1
ATOM 620 N N . ASP A 1 85 ? -2.497 3.680 -0.799 1.00 97.81 85 ASP A N 1
ATOM 621 C CA . ASP A 1 85 ? -2.097 2.410 -1.408 1.00 97.81 85 ASP A CA 1
ATOM 622 C C . ASP A 1 85 ? -1.806 2.562 -2.906 1.00 97.81 85 ASP A C 1
ATOM 624 O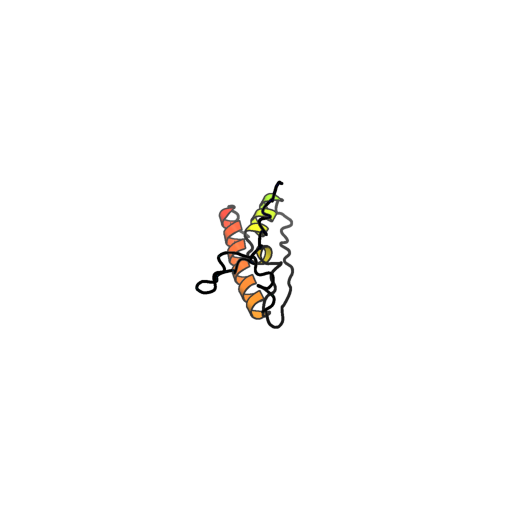 O . ASP A 1 85 ? -0.792 2.085 -3.407 1.00 97.81 85 ASP A O 1
ATOM 628 N N . ARG A 1 86 ? -2.639 3.330 -3.621 1.00 96.88 86 ARG A N 1
ATOM 629 C CA . ARG A 1 86 ? -2.378 3.685 -5.022 1.00 96.88 86 ARG A CA 1
ATOM 630 C C . ARG A 1 86 ? -1.036 4.400 -5.189 1.00 96.88 86 ARG A C 1
ATOM 632 O O . ARG A 1 86 ? -0.312 4.099 -6.133 1.00 96.88 86 ARG A O 1
ATOM 639 N N . GLU A 1 87 ? -0.712 5.352 -4.315 1.00 97.56 87 GLU A N 1
ATOM 640 C CA . GLU A 1 87 ? 0.569 6.073 -4.363 1.00 97.56 87 GLU A CA 1
ATOM 641 C C . GLU A 1 87 ? 1.752 5.106 -4.150 1.00 97.56 87 GLU A C 1
ATOM 643 O O . GLU A 1 87 ? 2.749 5.192 -4.869 1.00 97.56 87 GLU A O 1
ATOM 648 N N . GLN A 1 88 ? 1.615 4.127 -3.248 1.00 97.69 88 GLN A N 1
ATOM 649 C CA . GLN A 1 88 ? 2.615 3.073 -3.030 1.00 97.69 88 GLN A CA 1
ATOM 650 C C . GLN A 1 88 ? 2.771 2.138 -4.234 1.00 97.69 88 GLN A C 1
ATOM 652 O O . GLN A 1 88 ? 3.895 1.833 -4.631 1.00 97.69 88 GLN A O 1
ATOM 657 N N . LEU A 1 89 ? 1.665 1.723 -4.856 1.00 97.44 89 LEU A N 1
ATOM 658 C CA . LEU A 1 89 ? 1.688 0.881 -6.055 1.00 97.44 89 LEU A CA 1
ATOM 659 C C . LEU A 1 89 ? 2.364 1.592 -7.234 1.00 97.44 89 LEU A C 1
ATOM 661 O O . LEU A 1 89 ? 3.202 0.999 -7.911 1.00 97.44 89 LEU A O 1
ATOM 665 N N . VAL A 1 90 ? 2.070 2.879 -7.446 1.00 97.06 90 VAL A N 1
ATOM 666 C CA . VAL A 1 90 ? 2.751 3.696 -8.466 1.00 97.06 90 VAL A CA 1
ATOM 667 C C . VAL A 1 90 ? 4.247 3.810 -8.169 1.00 97.06 90 VAL A C 1
ATOM 669 O O . VAL A 1 90 ? 5.066 3.664 -9.075 1.00 97.06 90 VAL A O 1
ATOM 672 N N . ALA A 1 91 ? 4.626 4.021 -6.906 1.00 97.56 91 ALA A N 1
ATOM 673 C CA . ALA A 1 91 ? 6.032 4.055 -6.513 1.00 97.56 91 ALA A CA 1
ATOM 674 C C . ALA A 1 91 ? 6.741 2.714 -6.780 1.00 97.56 91 ALA A C 1
ATOM 676 O O . ALA A 1 91 ? 7.871 2.711 -7.270 1.00 97.56 91 ALA A O 1
ATOM 677 N N . ALA A 1 92 ? 6.078 1.584 -6.518 1.00 97.31 92 ALA A N 1
ATOM 678 C CA . ALA A 1 92 ? 6.606 0.253 -6.808 1.00 97.31 92 ALA A CA 1
ATOM 679 C C . ALA A 1 92 ? 6.799 0.019 -8.316 1.00 97.31 92 ALA A C 1
ATOM 681 O O . ALA A 1 92 ? 7.841 -0.496 -8.720 1.00 97.31 92 ALA A O 1
ATOM 682 N N . LEU A 1 93 ? 5.849 0.455 -9.150 1.00 97.06 93 LEU A N 1
ATOM 683 C CA . LEU A 1 93 ? 5.975 0.412 -10.612 1.00 97.06 93 LEU A CA 1
ATOM 684 C C . LEU A 1 93 ? 7.155 1.262 -11.097 1.00 97.06 93 LEU A C 1
ATOM 686 O O . LEU A 1 93 ? 7.992 0.783 -11.859 1.00 97.06 93 LEU A O 1
ATOM 690 N N . HIS A 1 94 ? 7.292 2.487 -10.586 1.00 97.50 94 HIS A N 1
ATOM 691 C CA . HIS A 1 94 ? 8.424 3.359 -10.905 1.00 97.50 94 HIS A CA 1
ATOM 692 C C . HIS A 1 94 ? 9.771 2.756 -10.492 1.00 97.50 94 HIS A C 1
ATOM 694 O O . HIS A 1 94 ? 10.740 2.840 -11.248 1.00 97.50 94 HIS A O 1
ATOM 700 N N . ALA A 1 95 ? 9.844 2.142 -9.309 1.00 96.56 95 ALA A N 1
ATOM 701 C CA . ALA A 1 95 ? 11.042 1.449 -8.841 1.00 96.56 95 ALA A CA 1
ATOM 702 C C . ALA A 1 95 ? 11.396 0.237 -9.722 1.00 96.56 95 ALA A C 1
ATOM 704 O O . ALA A 1 95 ? 12.573 -0.083 -9.874 1.00 96.56 95 ALA A O 1
ATOM 705 N N . ASP A 1 96 ? 10.395 -0.391 -10.345 1.00 96.06 96 ASP A N 1
ATOM 706 C CA . ASP A 1 96 ? 10.546 -1.466 -11.335 1.00 96.06 96 ASP A CA 1
ATOM 707 C C . ASP A 1 96 ? 10.747 -0.949 -12.777 1.00 96.06 96 ASP A C 1
ATOM 709 O O . ASP A 1 96 ? 10.638 -1.717 -13.730 1.00 96.06 96 ASP A O 1
ATOM 713 N N . ALA A 1 97 ? 11.045 0.346 -12.956 1.00 96.19 97 ALA A N 1
ATOM 714 C CA . ALA A 1 97 ? 11.234 1.016 -14.250 1.00 96.19 97 ALA A CA 1
ATOM 715 C C . ALA A 1 97 ? 9.995 1.016 -15.174 1.00 96.19 97 ALA A C 1
ATOM 717 O O . ALA A 1 97 ? 10.116 1.038 -16.401 1.00 96.19 97 ALA A O 1
ATOM 718 N N . ARG A 1 98 ? 8.792 1.029 -14.590 1.00 94.62 98 ARG A N 1
ATOM 719 C CA . ARG A 1 98 ? 7.502 1.095 -15.294 1.00 94.62 98 ARG A CA 1
ATOM 720 C C . ARG A 1 98 ? 6.825 2.433 -15.001 1.00 94.62 98 ARG A C 1
ATOM 722 O O . ARG A 1 98 ? 6.204 2.610 -13.959 1.00 94.62 98 ARG A O 1
ATOM 729 N N . TYR A 1 99 ? 6.982 3.385 -15.916 1.00 93.19 99 TYR A N 1
ATOM 730 C CA . TYR A 1 99 ? 6.542 4.775 -15.718 1.00 93.19 99 TYR A CA 1
ATOM 731 C C . TYR A 1 99 ? 5.123 5.061 -16.217 1.00 93.19 99 TYR A C 1
ATOM 733 O O . TYR A 1 99 ? 4.488 6.000 -15.748 1.00 93.19 99 TYR A O 1
ATOM 741 N N . GLU A 1 100 ? 4.621 4.251 -17.149 1.00 85.88 100 GLU A N 1
ATOM 742 C CA . GLU A 1 100 ? 3.308 4.468 -17.774 1.00 85.88 100 GLU A CA 1
ATOM 743 C C . GLU A 1 100 ? 2.134 3.938 -16.930 1.00 85.88 100 GLU A C 1
ATOM 745 O O . GLU A 1 100 ? 0.987 4.290 -17.203 1.00 85.88 100 GLU A O 1
ATOM 750 N N . GLY A 1 101 ? 2.423 3.171 -15.868 1.00 68.62 101 GLY A N 1
ATOM 751 C CA . GLY A 1 101 ? 1.412 2.565 -14.995 1.00 68.62 101 GLY A CA 1
ATOM 752 C C . GLY A 1 101 ? 0.869 1.247 -15.524 1.00 68.62 101 GLY A C 1
ATOM 753 O O . GLY A 1 101 ? 0.378 1.220 -16.670 1.00 68.62 101 GLY A O 1
#

pLDDT: mean 83.77, std 16.04, range [42.75, 98.38]

Sequence (101 aa):
MMCGTALIAESRSVAAFELFGIKLWGSSSDEDADIVDPLRYAVTISAPDADKDLVKKLENASALKGDEDRPVSCSLGLMAKARGDREQLVAALHADARYEG